Protein AF-A0A1R1LGL0-F1 (afdb_monomer_lite)

Foldseek 3Di:
DDPQVVVLVVLLVVLVVQVPDPPHPADDDPDCEADDVRHRHCAYPVRHGPYPPVSSVCSRVVNDPRDDDD

Structure (mmCIF, N/CA/C/O backbone):
data_AF-A0A1R1LGL0-F1
#
_entry.id   AF-A0A1R1LGL0-F1
#
loop_
_atom_site.group_PDB
_atom_site.id
_atom_site.type_symbol
_atom_site.label_atom_id
_atom_site.label_alt_id
_atom_site.label_comp_id
_atom_site.label_asym_id
_atom_site.label_entity_id
_atom_site.label_seq_id
_atom_site.pdbx_PDB_ins_code
_atom_site.Cartn_x
_atom_site.Cartn_y
_atom_site.Cartn_z
_atom_site.occupancy
_atom_site.B_iso_or_equiv
_atom_site.auth_seq_id
_atom_site.auth_comp_id
_atom_site.auth_asym_id
_atom_site.auth_atom_id
_atom_site.pdbx_PDB_model_num
ATOM 1 N N . MET A 1 1 ? 17.970 -14.671 4.950 1.00 70.75 1 MET A N 1
ATOM 2 C CA . MET A 1 1 ? 16.825 -13.856 4.533 1.00 70.75 1 MET A CA 1
ATOM 3 C C . MET A 1 1 ? 17.251 -13.083 3.301 1.00 70.75 1 MET A C 1
ATOM 5 O O . MET A 1 1 ? 18.251 -12.377 3.388 1.00 70.75 1 MET A O 1
ATOM 9 N N . SER A 1 2 ? 16.604 -13.308 2.163 1.00 87.44 2 SER A N 1
ATOM 10 C CA . SER A 1 2 ? 16.809 -12.520 0.945 1.00 87.44 2 SER A CA 1
ATOM 11 C C . SER A 1 2 ? 16.233 -11.110 1.110 1.00 87.44 2 SER A C 1
ATOM 13 O O . SER A 1 2 ? 15.445 -10.858 2.025 1.00 87.44 2 SER A O 1
ATOM 15 N N . ASP A 1 3 ? 16.603 -10.193 0.216 1.00 84.50 3 ASP A N 1
ATOM 16 C CA . ASP A 1 3 ? 16.034 -8.839 0.202 1.00 84.50 3 ASP A CA 1
ATOM 17 C C . ASP A 1 3 ? 14.509 -8.873 0.003 1.00 84.50 3 ASP A C 1
ATOM 19 O O . ASP A 1 3 ? 13.785 -8.111 0.644 1.00 84.50 3 ASP A O 1
ATOM 23 N N . GLU A 1 4 ? 14.016 -9.810 -0.814 1.00 86.56 4 GLU A N 1
ATOM 24 C CA . GLU A 1 4 ? 12.584 -10.044 -1.021 1.00 86.56 4 GLU A CA 1
ATOM 25 C C . GLU A 1 4 ? 11.894 -10.528 0.264 1.00 86.56 4 GLU A C 1
ATOM 27 O O . GLU A 1 4 ? 10.883 -9.960 0.673 1.00 86.56 4 GLU A O 1
ATOM 32 N N . GLU A 1 5 ? 12.454 -11.524 0.958 1.00 90.19 5 GLU A N 1
ATOM 33 C CA . GLU A 1 5 ? 11.897 -12.024 2.223 1.00 90.19 5 GLU A CA 1
ATOM 34 C C . GLU A 1 5 ? 11.865 -10.922 3.296 1.00 90.19 5 GLU A C 1
ATOM 36 O O . GLU A 1 5 ? 10.869 -10.765 4.004 1.00 90.19 5 GLU A O 1
ATOM 41 N N . ALA A 1 6 ? 12.928 -10.116 3.381 1.00 89.19 6 ALA A N 1
ATOM 42 C CA . ALA A 1 6 ? 13.038 -8.998 4.316 1.00 89.19 6 ALA A CA 1
ATOM 43 C C . ALA A 1 6 ? 12.052 -7.860 4.006 1.00 89.19 6 ALA A C 1
ATOM 45 O O . ALA A 1 6 ? 11.609 -7.139 4.907 1.00 89.19 6 ALA A O 1
ATOM 46 N N . PHE A 1 7 ? 11.748 -7.649 2.726 1.00 87.81 7 PHE A N 1
ATOM 47 C CA . PHE A 1 7 ? 10.730 -6.706 2.281 1.00 87.81 7 PHE A CA 1
ATOM 48 C C . PHE A 1 7 ? 9.329 -7.201 2.648 1.00 87.81 7 PHE A C 1
ATOM 50 O O . PHE A 1 7 ? 8.569 -6.461 3.273 1.00 87.81 7 PHE A O 1
ATOM 57 N N . LEU A 1 8 ? 9.010 -8.458 2.330 1.00 90.94 8 LEU A N 1
ATOM 58 C CA . LEU A 1 8 ? 7.701 -9.050 2.607 1.00 90.94 8 LEU A CA 1
ATOM 59 C C . LEU A 1 8 ? 7.396 -9.110 4.107 1.00 90.94 8 LEU A C 1
ATOM 61 O O . LEU A 1 8 ? 6.273 -8.802 4.495 1.00 90.94 8 LEU A O 1
ATOM 65 N N . ALA A 1 9 ? 8.383 -9.437 4.948 1.00 93.00 9 ALA A N 1
ATOM 66 C CA . ALA A 1 9 ? 8.224 -9.413 6.404 1.00 93.00 9 ALA A CA 1
ATOM 67 C C . ALA A 1 9 ? 7.827 -8.014 6.906 1.00 93.00 9 ALA A C 1
ATOM 69 O O . ALA A 1 9 ? 6.787 -7.849 7.533 1.00 93.00 9 ALA A O 1
ATOM 70 N N . ARG A 1 10 ? 8.577 -6.975 6.516 1.00 91.50 10 ARG A N 1
ATOM 71 C CA . ARG A 1 10 ? 8.263 -5.589 6.904 1.00 91.50 10 ARG A CA 1
ATOM 72 C C . ARG A 1 10 ? 6.912 -5.109 6.379 1.00 91.50 10 ARG A C 1
ATOM 74 O O . ARG A 1 10 ? 6.237 -4.328 7.047 1.00 91.50 10 ARG A O 1
ATOM 81 N N . LEU A 1 11 ? 6.525 -5.547 5.180 1.00 91.69 11 LEU A N 1
ATOM 82 C CA . LEU A 1 11 ? 5.222 -5.221 4.611 1.00 91.69 11 LEU A CA 1
ATOM 83 C C . LEU A 1 11 ? 4.085 -5.849 5.431 1.00 91.69 11 LEU A C 1
ATOM 85 O O . LEU A 1 11 ? 3.088 -5.167 5.668 1.00 91.69 11 LEU A O 1
ATOM 89 N N . ARG A 1 12 ? 4.238 -7.105 5.883 1.00 94.06 12 ARG A N 1
ATOM 90 C CA . ARG A 1 12 ? 3.265 -7.772 6.766 1.00 94.06 12 ARG A CA 1
ATOM 91 C C . ARG A 1 12 ? 3.088 -7.011 8.067 1.00 94.06 12 ARG A C 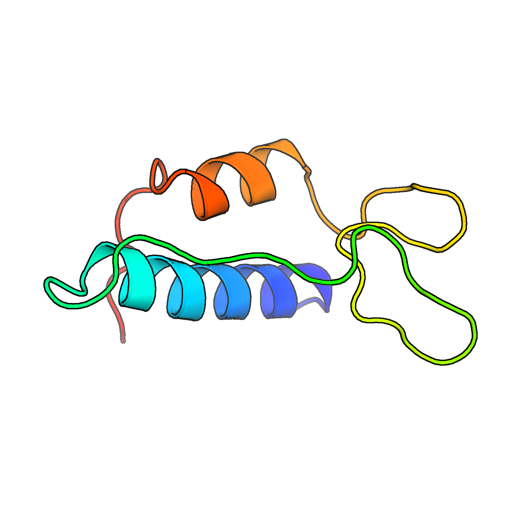1
ATOM 93 O O . ARG A 1 12 ? 1.957 -6.664 8.384 1.00 94.06 12 ARG A O 1
ATOM 100 N N . ASP A 1 13 ? 4.182 -6.683 8.747 1.00 94.69 13 ASP A N 1
ATOM 101 C CA . ASP A 1 13 ? 4.133 -6.002 10.044 1.00 94.69 13 ASP A CA 1
ATOM 102 C C . ASP A 1 13 ? 3.400 -4.657 9.945 1.00 94.69 13 ASP A C 1
ATOM 104 O O . ASP A 1 13 ? 2.520 -4.342 10.748 1.00 94.69 13 ASP A O 1
ATOM 108 N N . LEU A 1 14 ? 3.729 -3.859 8.922 1.00 93.94 14 LEU A N 1
ATOM 109 C CA . LEU A 1 14 ? 3.143 -2.534 8.741 1.00 93.94 14 LEU A CA 1
ATOM 110 C C . LEU A 1 14 ? 1.656 -2.611 8.383 1.00 93.94 14 LEU A C 1
ATOM 112 O O . LEU A 1 14 ? 0.844 -1.883 8.950 1.00 93.94 14 LEU A O 1
ATOM 116 N N . VAL A 1 15 ? 1.298 -3.464 7.422 1.00 94.44 15 VAL A N 1
ATOM 117 C CA . VAL A 1 15 ? -0.085 -3.572 6.945 1.00 94.44 15 VAL A CA 1
ATOM 118 C C . VAL A 1 15 ? -0.969 -4.258 7.986 1.00 94.44 15 VAL A C 1
ATOM 120 O O . VAL A 1 15 ? -2.095 -3.809 8.192 1.00 94.44 15 VAL A O 1
ATOM 123 N N . GLY A 1 16 ? -0.453 -5.267 8.694 1.00 94.19 16 GLY A N 1
ATOM 124 C CA . GLY A 1 16 ? -1.121 -5.902 9.832 1.00 94.19 16 GLY A CA 1
ATOM 125 C C . GLY A 1 16 ? -1.471 -4.884 10.915 1.00 94.19 16 GLY A C 1
ATOM 126 O O . GLY A 1 16 ? -2.639 -4.734 11.258 1.00 94.19 16 GLY A O 1
ATOM 127 N N . ALA A 1 17 ? -0.505 -4.060 11.334 1.00 94.19 17 ALA A N 1
ATOM 128 C CA . ALA A 1 17 ? -0.753 -3.000 12.312 1.00 94.19 17 ALA A CA 1
ATOM 129 C C . ALA A 1 17 ? -1.801 -1.966 11.850 1.00 94.19 17 ALA A C 1
ATOM 131 O O . ALA A 1 17 ? -2.525 -1.402 12.675 1.00 94.19 17 ALA A O 1
ATOM 132 N N . VAL A 1 18 ? -1.898 -1.694 10.541 1.00 94.75 18 VAL A N 1
ATOM 133 C CA . VAL A 1 18 ? -2.953 -0.821 10.002 1.00 94.75 18 VAL A CA 1
ATOM 134 C C . VAL A 1 18 ? -4.319 -1.507 10.042 1.00 94.75 18 VAL A C 1
ATOM 136 O O . VAL A 1 18 ? -5.287 -0.853 10.425 1.00 94.75 18 VAL A O 1
ATOM 139 N N . HIS A 1 19 ? -4.407 -2.792 9.689 1.00 93.31 19 HIS A N 1
ATOM 140 C CA . HIS A 1 19 ? -5.661 -3.558 9.749 1.00 93.31 19 HIS A CA 1
ATOM 141 C C . HIS A 1 19 ? -6.164 -3.765 11.183 1.00 93.31 19 HIS A C 1
ATOM 143 O O . HIS A 1 19 ? -7.371 -3.710 11.409 1.00 93.31 19 HIS A O 1
ATOM 149 N N . ASP A 1 20 ? -5.264 -3.913 12.156 1.00 94.06 20 ASP A N 1
ATOM 150 C CA . ASP A 1 20 ? -5.609 -4.034 13.581 1.00 94.06 20 ASP A CA 1
ATOM 151 C C . ASP A 1 20 ? -6.047 -2.702 14.216 1.00 94.06 20 ASP A C 1
ATOM 153 O O . ASP A 1 20 ? -6.627 -2.665 15.308 1.00 94.06 20 ASP A O 1
ATOM 157 N N . SER A 1 21 ? -5.773 -1.575 13.556 1.00 94.56 21 SER A N 1
ATOM 158 C CA . SER A 1 21 ? -6.068 -0.251 14.093 1.00 94.56 21 SER A CA 1
ATOM 159 C C . SER A 1 21 ? -7.540 0.126 13.930 1.00 94.56 21 SER A C 1
ATOM 161 O O . SER A 1 21 ? -8.009 0.453 12.844 1.00 94.56 21 SER A O 1
ATOM 163 N N . ALA A 1 22 ? -8.254 0.246 15.050 1.00 95.44 22 ALA A N 1
ATOM 164 C CA . ALA A 1 22 ? -9.617 0.789 15.071 1.00 95.44 22 ALA A CA 1
ATOM 165 C C . ALA A 1 22 ? -9.697 2.306 14.774 1.00 95.44 22 ALA A C 1
ATOM 167 O O . ALA A 1 22 ? -10.791 2.850 14.625 1.00 95.44 22 ALA A O 1
ATOM 168 N N . GLY A 1 23 ? -8.557 3.009 14.742 1.00 97.12 23 GLY A N 1
ATOM 169 C CA . GLY A 1 23 ? -8.487 4.460 14.529 1.00 97.12 23 GLY A CA 1
ATOM 170 C C . GLY A 1 23 ? -8.135 4.876 13.099 1.00 97.12 23 GLY A C 1
ATOM 171 O O . GLY A 1 23 ? -8.235 6.059 12.772 1.00 97.12 23 GLY A O 1
ATOM 172 N N . LEU A 1 24 ? -7.707 3.935 12.254 1.00 95.50 24 LEU A N 1
ATOM 173 C CA . LEU A 1 24 ? -7.321 4.194 10.870 1.00 95.50 24 LEU A CA 1
ATOM 174 C C . LEU A 1 24 ? -8.402 3.694 9.912 1.00 95.50 24 LEU A C 1
ATOM 176 O O . LEU A 1 24 ? -8.909 2.590 10.045 1.00 95.50 24 LEU A O 1
ATOM 180 N N . ALA A 1 25 ? -8.730 4.506 8.907 1.00 93.94 25 ALA A N 1
ATOM 181 C CA . ALA A 1 25 ? -9.642 4.099 7.834 1.00 93.94 25 ALA A CA 1
ATOM 182 C C . ALA A 1 25 ? -8.927 3.361 6.684 1.00 93.94 25 ALA A C 1
ATOM 184 O O . ALA A 1 25 ? -9.582 2.858 5.773 1.00 93.94 25 ALA A O 1
ATOM 185 N N . GLY A 1 26 ? -7.592 3.344 6.689 1.00 91.31 26 GLY A N 1
ATOM 186 C CA . GLY A 1 26 ? -6.766 2.725 5.659 1.00 91.31 26 GLY A CA 1
ATOM 187 C C . GLY A 1 26 ? -5.431 3.439 5.476 1.00 91.31 26 GLY A C 1
ATOM 188 O O . GLY A 1 26 ? -5.029 4.272 6.290 1.00 91.31 26 GLY A O 1
ATOM 189 N N . PHE A 1 27 ? -4.754 3.116 4.377 1.00 93.88 27 PHE A N 1
ATOM 190 C CA . PHE A 1 27 ? -3.454 3.667 4.010 1.00 93.88 27 PHE A CA 1
ATOM 191 C C . PHE A 1 27 ? -3.359 3.879 2.496 1.00 93.88 27 PHE A C 1
ATOM 193 O O . PHE A 1 27 ? -4.116 3.303 1.716 1.00 93.88 27 PHE A O 1
ATOM 200 N N . CYS A 1 28 ? -2.410 4.713 2.079 1.00 92.56 28 CYS A N 1
ATOM 201 C CA . CYS A 1 28 ? -2.045 4.892 0.680 1.00 92.56 28 CYS A CA 1
ATOM 202 C C . CYS A 1 28 ? -0.586 4.478 0.512 1.00 92.56 28 CYS A C 1
ATOM 204 O O . CYS A 1 28 ? 0.280 4.991 1.220 1.00 92.56 28 CYS A O 1
ATOM 206 N N . TRP A 1 29 ? -0.315 3.560 -0.415 1.00 88.94 29 TRP A N 1
ATOM 207 C CA . TRP A 1 29 ? 1.057 3.226 -0.773 1.00 88.94 29 TRP A CA 1
ATOM 208 C C . TRP A 1 29 ? 1.600 4.232 -1.790 1.00 88.94 29 TRP A C 1
ATOM 210 O O . TRP A 1 29 ? 1.035 4.420 -2.869 1.00 88.94 29 TRP A O 1
ATOM 220 N N . THR A 1 30 ? 2.742 4.827 -1.468 1.00 88.19 30 THR A N 1
ATOM 221 C CA . THR A 1 30 ? 3.540 5.660 -2.372 1.00 88.19 30 THR A CA 1
ATOM 222 C C . THR A 1 30 ? 4.958 5.095 -2.378 1.00 88.19 30 THR A C 1
ATOM 224 O O . THR A 1 30 ? 5.509 4.889 -1.305 1.00 88.19 30 THR A O 1
ATOM 227 N N . GLN A 1 31 ? 5.626 4.821 -3.491 1.00 89.12 31 GLN A N 1
ATOM 228 C CA . GLN A 1 31 ? 5.311 4.996 -4.908 1.00 89.12 31 GLN A CA 1
ATOM 229 C C . GLN A 1 31 ? 4.906 3.664 -5.574 1.00 89.12 31 GLN A C 1
ATOM 231 O O . GLN A 1 31 ? 5.170 2.583 -5.050 1.00 89.12 31 GLN A O 1
ATOM 236 N N . LEU A 1 32 ? 4.287 3.714 -6.761 1.00 87.62 32 LEU A N 1
ATOM 237 C CA . LEU A 1 32 ? 4.013 2.490 -7.530 1.00 87.62 32 LEU A CA 1
ATOM 238 C C . LEU A 1 32 ? 5.290 1.915 -8.164 1.00 87.62 32 LEU A C 1
ATOM 240 O O . LEU A 1 32 ? 5.477 0.704 -8.164 1.00 87.62 32 LEU A O 1
ATOM 244 N N . THR A 1 33 ? 6.154 2.780 -8.691 1.00 89.25 33 THR A N 1
ATOM 245 C CA . THR A 1 33 ? 7.427 2.421 -9.327 1.00 89.25 33 THR A CA 1
ATOM 246 C C . THR A 1 33 ? 8.560 3.204 -8.688 1.00 89.25 33 THR A C 1
ATOM 248 O O . THR A 1 33 ? 8.349 4.346 -8.276 1.00 89.25 33 THR A O 1
ATOM 251 N N . ASP A 1 34 ? 9.758 2.636 -8.692 1.00 89.94 34 ASP A N 1
ATOM 252 C CA . ASP A 1 34 ? 10.985 3.360 -8.369 1.00 89.94 34 ASP A CA 1
ATOM 253 C C . ASP A 1 34 ? 11.152 4.628 -9.222 1.00 89.94 34 ASP A C 1
ATOM 255 O O . ASP A 1 34 ? 10.768 4.670 -10.397 1.00 89.94 34 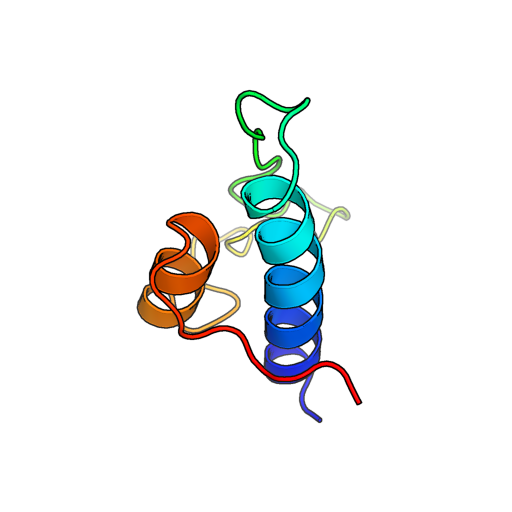ASP A O 1
ATOM 259 N N . THR A 1 35 ? 11.770 5.661 -8.647 1.00 87.81 35 THR A N 1
ATOM 260 C CA . THR A 1 35 ? 12.063 6.924 -9.337 1.00 87.81 35 THR A CA 1
ATOM 261 C C . THR A 1 35 ? 13.524 7.314 -9.162 1.00 87.81 35 THR A C 1
ATOM 263 O O . THR A 1 35 ? 13.925 7.789 -8.103 1.00 87.81 35 THR A O 1
ATOM 266 N N . LEU A 1 36 ? 14.324 7.177 -10.226 1.00 85.88 36 LEU A N 1
ATOM 267 C CA . LEU A 1 36 ? 15.762 7.478 -10.226 1.00 85.88 36 LEU A CA 1
ATOM 268 C C . LEU A 1 36 ? 16.488 6.831 -9.028 1.00 85.88 36 LEU A C 1
ATOM 270 O O . LEU A 1 36 ? 16.723 5.625 -9.027 1.00 85.88 36 LEU A O 1
ATOM 274 N N . GLN A 1 37 ? 16.863 7.638 -8.033 1.00 86.25 37 GLN A N 1
ATOM 275 C CA . GLN A 1 37 ? 17.591 7.209 -6.837 1.00 86.25 37 GLN A CA 1
ATOM 276 C C . GLN A 1 37 ? 16.670 6.670 -5.730 1.00 86.25 37 GLN A C 1
ATOM 278 O O . GLN A 1 37 ? 17.148 6.012 -4.812 1.00 86.25 37 GLN A O 1
ATOM 283 N N . GLU A 1 38 ? 15.364 6.925 -5.805 1.00 82.88 38 GLU A N 1
ATOM 284 C CA . GLU A 1 38 ? 14.383 6.393 -4.862 1.00 82.88 38 GLU A CA 1
ATOM 285 C C . GLU A 1 38 ? 13.952 4.987 -5.301 1.00 82.88 38 GLU A C 1
ATOM 287 O O . GLU A 1 38 ? 13.348 4.808 -6.363 1.00 82.88 38 GLU A O 1
ATOM 292 N N . LYS A 1 39 ? 14.321 3.987 -4.490 1.00 84.50 39 LYS A N 1
ATOM 293 C CA . LYS A 1 39 ? 14.123 2.548 -4.738 1.00 84.50 39 LYS A CA 1
ATOM 294 C C . LYS A 1 39 ? 13.129 1.926 -3.748 1.00 84.50 39 LYS A C 1
ATOM 296 O O . LYS A 1 39 ? 13.439 0.973 -3.039 1.00 84.50 39 LYS A O 1
ATOM 301 N N . ASN A 1 40 ? 11.975 2.565 -3.610 1.00 79.94 40 ASN A N 1
ATOM 302 C CA . ASN A 1 40 ? 10.905 2.238 -2.664 1.00 79.94 40 ASN A CA 1
ATOM 303 C C . ASN A 1 40 ? 9.550 1.994 -3.362 1.00 79.94 40 ASN A C 1
ATOM 305 O O . ASN A 1 40 ? 8.505 2.000 -2.708 1.00 79.94 40 ASN A O 1
ATOM 309 N N . GLY A 1 41 ? 9.548 1.786 -4.681 1.00 86.12 41 GLY A N 1
ATOM 310 C CA . GLY A 1 41 ? 8.365 1.386 -5.429 1.00 86.12 41 GLY A CA 1
ATOM 311 C C . GLY A 1 41 ? 7.976 -0.073 -5.179 1.00 86.12 41 GLY A C 1
ATOM 312 O O . GLY A 1 41 ? 8.822 -0.927 -4.909 1.00 86.12 41 GLY A O 1
ATOM 313 N N . LEU A 1 42 ? 6.685 -0.394 -5.337 1.00 85.81 42 LEU A N 1
ATOM 314 C CA . LEU A 1 42 ? 6.247 -1.801 -5.438 1.00 85.81 42 LEU A CA 1
ATOM 315 C C . LEU A 1 42 ? 6.852 -2.495 -6.666 1.00 85.81 42 LEU A C 1
ATOM 317 O O . LEU A 1 42 ? 7.034 -3.714 -6.685 1.00 85.81 42 LEU A O 1
ATOM 321 N N . LEU A 1 43 ? 7.131 -1.703 -7.698 1.00 86.50 43 LEU A N 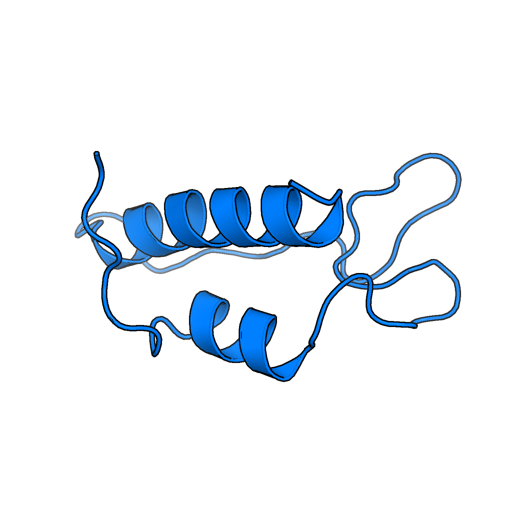1
ATOM 322 C CA . LEU A 1 43 ? 7.721 -2.124 -8.953 1.00 86.50 43 LEU A CA 1
ATOM 323 C C . LEU A 1 43 ? 9.041 -1.383 -9.193 1.00 86.50 43 LEU A C 1
ATOM 325 O O . LEU A 1 43 ? 9.212 -0.241 -8.762 1.00 86.50 43 LEU A O 1
ATOM 329 N N . ASP A 1 44 ? 9.931 -1.992 -9.966 1.00 87.69 44 ASP A N 1
ATOM 330 C CA . AS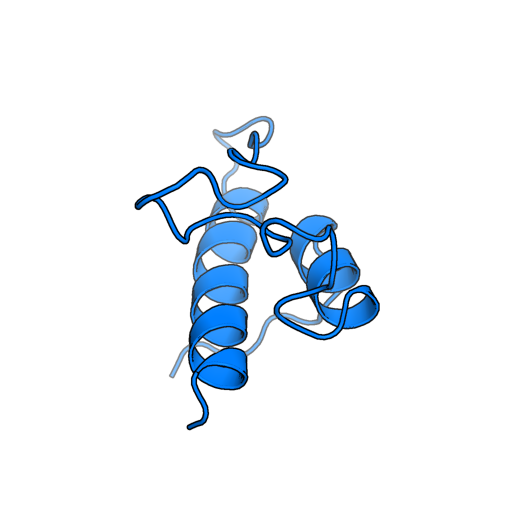P A 1 44 ? 11.113 -1.313 -10.487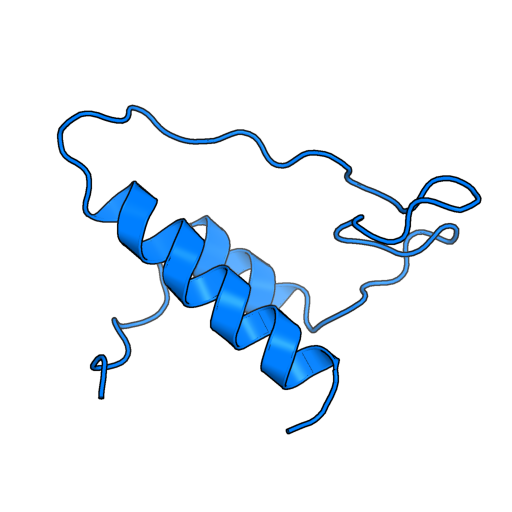 1.00 87.69 44 ASP A CA 1
ATOM 331 C C . ASP A 1 44 ? 10.745 -0.249 -11.547 1.00 87.69 44 ASP A C 1
ATOM 333 O O . ASP A 1 44 ? 9.588 -0.075 -11.951 1.00 87.69 44 ASP A O 1
ATOM 337 N N . GLU A 1 45 ? 11.754 0.469 -12.041 1.00 89.00 45 GLU A N 1
ATOM 338 C CA . GLU A 1 45 ? 11.597 1.506 -13.075 1.00 89.00 45 GLU A CA 1
ATOM 339 C C . GLU A 1 45 ? 11.052 0.974 -14.417 1.00 89.00 45 GLU A C 1
ATOM 341 O O . GLU A 1 45 ? 10.507 1.726 -15.227 1.00 89.00 45 GLU A O 1
ATOM 346 N N . HIS A 1 46 ? 11.154 -0.337 -14.643 1.00 90.00 46 HIS A N 1
ATOM 347 C CA . HIS A 1 46 ? 10.622 -1.044 -15.803 1.00 90.00 46 HIS A CA 1
ATOM 348 C C . HIS A 1 46 ? 9.268 -1.712 -15.520 1.00 90.00 46 HIS A C 1
ATOM 350 O O . HIS A 1 46 ? 8.767 -2.452 -16.369 1.00 90.00 46 HIS A O 1
ATOM 356 N N . ARG A 1 47 ? 8.644 -1.417 -14.369 1.00 86.00 47 ARG A N 1
ATOM 357 C CA . ARG A 1 47 ? 7.360 -1.971 -13.908 1.00 86.00 47 ARG A CA 1
ATOM 358 C C . ARG A 1 47 ? 7.393 -3.483 -13.666 1.00 86.00 47 ARG A C 1
ATOM 360 O O . ARG A 1 47 ? 6.355 -4.139 -13.745 1.00 86.00 47 ARG A O 1
ATOM 367 N N . ARG A 1 48 ? 8.566 -4.043 -13.381 1.00 85.38 48 ARG A N 1
ATOM 368 C CA . ARG A 1 48 ? 8.722 -5.433 -12.946 1.00 85.38 48 ARG A CA 1
ATOM 369 C C . ARG A 1 48 ? 8.601 -5.490 -11.434 1.00 85.38 48 ARG A C 1
ATOM 371 O O . ARG A 1 48 ? 8.968 -4.555 -10.732 1.00 85.38 48 ARG A O 1
ATOM 378 N N . THR A 1 49 ? 8.029 -6.573 -10.941 1.00 75.56 49 THR A N 1
ATOM 379 C CA . THR A 1 49 ? 7.722 -6.717 -9.525 1.00 75.56 49 THR A CA 1
ATOM 380 C C . THR A 1 49 ? 8.991 -7.012 -8.733 1.00 75.56 49 THR A C 1
ATOM 382 O O . THR A 1 49 ? 9.758 -7.900 -9.103 1.00 75.56 49 THR A O 1
ATOM 385 N N . ASN A 1 50 ? 9.192 -6.284 -7.634 1.00 74.19 50 ASN A N 1
ATOM 386 C CA . ASN A 1 50 ? 10.316 -6.504 -6.716 1.00 74.19 50 ASN A CA 1
ATOM 387 C C . ASN A 1 50 ? 10.099 -7.716 -5.784 1.00 74.19 50 ASN A C 1
ATOM 389 O O . ASN A 1 50 ? 11.016 -8.122 -5.078 1.00 74.19 50 ASN A O 1
ATOM 393 N N . ALA A 1 51 ? 8.886 -8.275 -5.784 1.00 84.00 51 ALA A N 1
ATOM 394 C CA . ALA A 1 51 ? 8.477 -9.472 -5.058 1.00 84.00 51 ALA A CA 1
ATOM 395 C C . ALA A 1 51 ? 7.315 -10.161 -5.796 1.00 84.00 51 ALA A C 1
ATOM 397 O O . ALA A 1 51 ? 6.734 -9.572 -6.711 1.00 84.00 51 ALA A O 1
ATOM 398 N N . ASP A 1 52 ? 6.923 -11.369 -5.398 1.00 88.75 52 ASP A N 1
ATOM 399 C CA . ASP A 1 52 ? 5.701 -12.008 -5.913 1.00 88.75 52 ASP A CA 1
ATOM 400 C C . ASP A 1 52 ? 4.446 -11.130 -5.671 1.00 88.75 52 ASP A C 1
ATOM 402 O O . ASP A 1 52 ? 4.049 -10.841 -4.536 1.00 88.75 52 ASP A O 1
ATOM 406 N N . VAL A 1 53 ? 3.797 -10.705 -6.762 1.00 87.38 53 VAL A N 1
ATOM 407 C CA . VAL A 1 53 ? 2.638 -9.797 -6.734 1.00 87.38 53 VAL A CA 1
ATOM 408 C C . VAL A 1 53 ? 1.422 -10.399 -6.034 1.00 87.38 53 VAL A C 1
ATOM 410 O O . VAL A 1 53 ? 0.651 -9.663 -5.414 1.00 87.38 53 VAL A O 1
ATOM 413 N N . ASP A 1 54 ? 1.247 -11.719 -6.089 1.00 90.56 54 ASP A N 1
ATOM 414 C CA . ASP A 1 54 ? 0.132 -12.385 -5.427 1.00 90.56 54 ASP A CA 1
ATOM 415 C C . ASP A 1 54 ? 0.332 -12.382 -3.912 1.00 90.56 54 ASP A C 1
ATOM 417 O O . ASP A 1 54 ? -0.638 -12.220 -3.166 1.00 90.56 54 ASP A O 1
ATOM 421 N N . VAL A 1 55 ? 1.582 -12.499 -3.447 1.00 92.00 55 VAL A N 1
ATOM 422 C CA . VAL A 1 55 ? 1.930 -12.344 -2.026 1.00 92.00 55 VAL A CA 1
ATOM 423 C C . VAL A 1 55 ? 1.667 -10.908 -1.576 1.00 92.00 55 VAL A C 1
ATOM 425 O O . VAL A 1 55 ? 0.914 -10.695 -0.626 1.00 92.00 55 VAL A O 1
ATOM 428 N N . VAL A 1 56 ? 2.202 -9.917 -2.298 1.00 91.12 56 VAL A N 1
ATOM 429 C CA . VAL A 1 56 ? 1.992 -8.489 -1.995 1.00 91.12 56 VAL A CA 1
ATOM 430 C C . VAL A 1 56 ? 0.502 -8.154 -1.934 1.00 91.12 56 VAL A C 1
ATOM 432 O O . VAL A 1 56 ? 0.050 -7.495 -0.998 1.00 91.12 56 VAL A O 1
ATOM 435 N N . ARG A 1 57 ? -0.290 -8.650 -2.893 1.00 92.00 57 ARG A N 1
ATOM 436 C CA . ARG A 1 57 ? -1.742 -8.455 -2.914 1.00 92.00 57 ARG A CA 1
ATOM 437 C C . ARG A 1 57 ? -2.404 -9.010 -1.658 1.00 92.00 57 ARG A C 1
ATOM 439 O O . ARG A 1 57 ? -3.227 -8.306 -1.079 1.00 92.00 57 ARG A O 1
ATOM 446 N N . ARG A 1 58 ? -2.091 -10.248 -1.253 1.00 94.69 58 ARG A N 1
ATOM 447 C CA . ARG A 1 58 ? -2.696 -10.859 -0.055 1.00 94.69 58 ARG A CA 1
ATOM 448 C C . ARG A 1 58 ? -2.373 -10.070 1.210 1.00 94.69 58 ARG A C 1
ATOM 450 O O . ARG A 1 58 ? -3.270 -9.896 2.029 1.00 94.69 58 ARG A O 1
ATOM 457 N N . ILE A 1 59 ? -1.150 -9.551 1.327 1.00 93.88 59 ILE A N 1
ATOM 458 C CA . ILE A 1 59 ? -0.752 -8.701 2.453 1.00 93.88 59 ILE A CA 1
ATOM 459 C C . ILE A 1 59 ? -1.555 -7.394 2.440 1.00 93.88 59 ILE A C 1
ATOM 461 O O . ILE A 1 59 ? -2.225 -7.088 3.420 1.00 93.88 59 ILE A O 1
ATOM 465 N N . ILE A 1 60 ? -1.577 -6.664 1.315 1.00 93.00 60 ILE A N 1
ATOM 466 C CA . ILE A 1 60 ? -2.281 -5.371 1.196 1.00 93.00 60 ILE A CA 1
ATOM 467 C C . ILE A 1 60 ? -3.764 -5.487 1.573 1.00 93.00 60 ILE A C 1
ATOM 469 O O . ILE A 1 60 ? -4.279 -4.641 2.301 1.00 93.00 60 ILE A O 1
ATOM 473 N N . VAL A 1 61 ? -4.456 -6.529 1.100 1.00 93.81 61 VAL A N 1
ATOM 474 C CA . VAL A 1 61 ? -5.892 -6.714 1.381 1.00 93.81 61 VAL A CA 1
ATOM 475 C C . VAL A 1 61 ? -6.179 -7.357 2.743 1.00 93.81 61 VAL A C 1
ATOM 477 O O . VAL A 1 61 ? -7.350 -7.531 3.069 1.00 93.81 61 VAL A O 1
ATOM 480 N N . GLY A 1 62 ? -5.152 -7.733 3.514 1.00 92.06 62 GLY A N 1
ATOM 481 C CA . GLY A 1 62 ? -5.316 -8.386 4.818 1.00 92.06 62 GLY A CA 1
ATOM 482 C C . GLY A 1 62 ? -5.858 -9.818 4.731 1.00 92.06 62 GLY A C 1
ATOM 483 O O . GLY A 1 62 ? -6.594 -10.254 5.608 1.00 92.06 62 GLY A O 1
ATOM 484 N N . ALA A 1 63 ? -5.556 -10.544 3.648 1.00 87.50 63 ALA A N 1
ATOM 485 C CA . ALA A 1 63 ? -6.019 -11.920 3.430 1.00 87.50 63 ALA A CA 1
ATOM 486 C C . ALA A 1 63 ? -4.983 -12.997 3.799 1.00 87.50 63 ALA A C 1
ATOM 488 O O . ALA A 1 63 ? -5.277 -14.184 3.646 1.00 87.50 63 ALA A O 1
ATOM 489 N N . GLU A 1 64 ? -3.776 -12.621 4.239 1.00 76.31 64 GLU A N 1
ATOM 490 C CA . GLU A 1 64 ? -2.853 -13.591 4.842 1.00 76.31 64 GLU A CA 1
ATOM 491 C C . GLU A 1 64 ? -3.244 -13.837 6.306 1.00 76.31 64 GLU A C 1
ATOM 493 O O . GLU A 1 64 ? -3.652 -12.897 6.990 1.00 76.31 64 GLU A O 1
ATOM 498 N N . PRO A 1 65 ? -3.161 -15.089 6.792 1.00 62.97 65 PRO A N 1
ATOM 499 C CA . PRO A 1 65 ? -3.309 -15.355 8.212 1.00 62.97 65 PRO A CA 1
ATOM 500 C C . PRO A 1 65 ? -2.234 -14.587 8.978 1.00 62.97 65 PRO A C 1
ATOM 502 O O . PRO A 1 65 ? -1.086 -14.513 8.532 1.00 62.97 65 PRO A O 1
ATOM 505 N N . ASP A 1 66 ? -2.629 -14.045 10.124 1.00 58.22 66 ASP A N 1
ATOM 506 C CA . ASP A 1 66 ? -1.731 -13.362 11.043 1.00 58.22 66 ASP A CA 1
ATOM 507 C C . ASP A 1 66 ? -0.542 -14.285 11.356 1.00 58.22 66 ASP A C 1
ATOM 509 O O . ASP A 1 66 ? -0.730 -15.437 11.772 1.00 58.22 66 ASP A O 1
ATOM 513 N N . GLN A 1 67 ? 0.681 -13.835 11.063 1.00 55.41 67 GL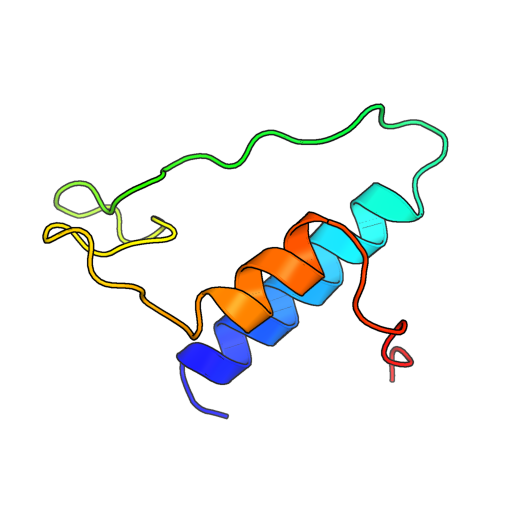N A N 1
ATOM 514 C CA . GLN A 1 67 ? 1.857 -14.569 11.517 1.00 55.41 67 GLN A CA 1
ATOM 515 C C . GLN A 1 67 ? 2.061 -14.200 12.985 1.00 55.41 67 GLN A C 1
ATOM 517 O O . GLN A 1 67 ? 2.068 -13.014 13.302 1.00 55.41 67 GLN A O 1
ATOM 522 N N . PRO A 1 68 ? 2.217 -15.179 13.892 1.00 48.34 68 PRO A N 1
ATOM 523 C CA . PRO A 1 68 ? 2.495 -14.862 15.281 1.00 48.34 68 PRO A CA 1
ATOM 524 C C . PRO A 1 68 ? 3.768 -14.012 15.350 1.00 48.34 68 PRO A C 1
ATOM 526 O O . PRO A 1 68 ? 4.807 -14.418 14.830 1.00 48.34 68 PRO A O 1
ATOM 529 N N . ASN A 1 69 ? 3.662 -12.836 15.970 1.00 49.88 69 ASN A N 1
ATOM 530 C CA . ASN A 1 69 ? 4.829 -12.068 16.384 1.00 49.88 69 ASN A CA 1
ATOM 531 C C . ASN A 1 69 ? 5.617 -12.915 17.395 1.00 49.88 69 ASN A C 1
ATOM 533 O O . ASN A 1 69 ? 5.053 -13.311 18.418 1.00 49.88 69 ASN A O 1
ATOM 537 N N . ASP A 1 70 ? 6.883 -13.204 17.086 1.00 47.97 70 ASP A N 1
ATOM 538 C CA . ASP A 1 70 ? 7.862 -13.738 18.049 1.00 47.97 70 ASP A CA 1
ATOM 539 C C . ASP A 1 70 ? 8.223 -12.684 19.114 1.00 47.97 70 ASP A C 1
ATOM 541 O O . ASP A 1 70 ? 8.391 -11.492 18.753 1.00 47.97 70 ASP A O 1
#

Secondary structure (DSSP, 8-state):
--HHHHHHHHHHHHHHHHHT-TT--------SB-BTTB---SB-TTS-BSS-HHHHHHHHTT-SPPPPP-

pLDDT: mean 86.17, std 11.26, range [47.97, 97.12]

Radius of gyration: 12.87 Å; chains: 1; bounding box: 27×23×34 Å

Sequence (70 aa):
MSDEEAFLARLRDLVGAVHDSAGLAGFCWTQLTDTLQEKNGLLDEHRRTNADVDVVRRIIVGAEPDQPND

Organism: NCBI:txid554083